Protein AF-A0AA43A6Q2-F1 (afdb_monomer_lite)

Foldseek 3Di:
DVVVVVVVVVVVVVVVVVVVVVVVPPDPPDDPPPPPPPVVVVVVVCVPDPDDPDDPDCVVVCVVVVHDDDDDDDDPAAWHADPNDIDHD

Structure (mmCIF, N/CA/C/O backbone):
data_AF-A0AA43A6Q2-F1
#
_entry.id   AF-A0AA43A6Q2-F1
#
loop_
_atom_site.group_PDB
_atom_site.id
_atom_site.type_symbol
_atom_site.label_atom_id
_atom_site.label_alt_id
_atom_site.label_comp_id
_atom_site.label_asym_id
_atom_site.label_entity_id
_atom_site.label_seq_id
_atom_site.pdbx_PDB_ins_code
_atom_site.Cartn_x
_atom_site.Cartn_y
_atom_site.Cartn_z
_atom_site.occupancy
_atom_site.B_iso_or_equiv
_atom_site.auth_seq_id
_atom_site.auth_comp_id
_atom_site.auth_asym_id
_atom_site.auth_atom_id
_atom_site.pdbx_PDB_model_num
ATOM 1 N N . MET A 1 1 ? 79.743 11.968 2.027 1.00 57.62 1 MET A N 1
ATOM 2 C CA . MET A 1 1 ? 78.574 12.564 1.331 1.00 57.62 1 MET A CA 1
ATOM 3 C C . MET A 1 1 ? 77.612 11.538 0.686 1.00 57.62 1 MET A C 1
ATOM 5 O O . MET A 1 1 ? 76.713 11.941 -0.031 1.00 57.62 1 MET A O 1
ATOM 9 N N . GLN A 1 2 ? 77.741 10.224 0.937 1.00 61.97 2 GLN A N 1
ATOM 10 C CA . GLN A 1 2 ? 76.860 9.194 0.338 1.00 61.97 2 GLN A CA 1
ATOM 11 C C . GLN A 1 2 ? 75.766 8.683 1.304 1.00 61.97 2 GLN A C 1
ATOM 13 O O . GLN A 1 2 ? 74.649 8.403 0.889 1.00 61.97 2 GLN A O 1
ATOM 18 N N . ARG A 1 3 ? 76.027 8.678 2.623 1.00 64.38 3 ARG A N 1
ATOM 19 C CA . ARG A 1 3 ? 75.070 8.208 3.651 1.00 64.38 3 ARG A CA 1
ATOM 20 C C . ARG A 1 3 ? 73.797 9.065 3.757 1.00 64.38 3 ARG A C 1
ATOM 22 O O . ARG A 1 3 ? 72.718 8.522 3.937 1.00 64.38 3 ARG A O 1
ATOM 29 N N . LYS A 1 4 ? 73.898 10.389 3.563 1.00 63.88 4 LYS A N 1
ATOM 30 C CA . LYS A 1 4 ? 72.736 11.303 3.579 1.00 63.88 4 LYS A CA 1
ATOM 31 C C . LYS A 1 4 ? 71.782 11.074 2.394 1.00 63.88 4 LYS A C 1
ATOM 33 O O . LYS A 1 4 ? 70.581 11.222 2.565 1.00 63.88 4 LYS A O 1
ATOM 38 N N . LYS A 1 5 ? 72.299 10.658 1.228 1.00 62.38 5 LYS A N 1
ATOM 39 C CA . LYS A 1 5 ? 71.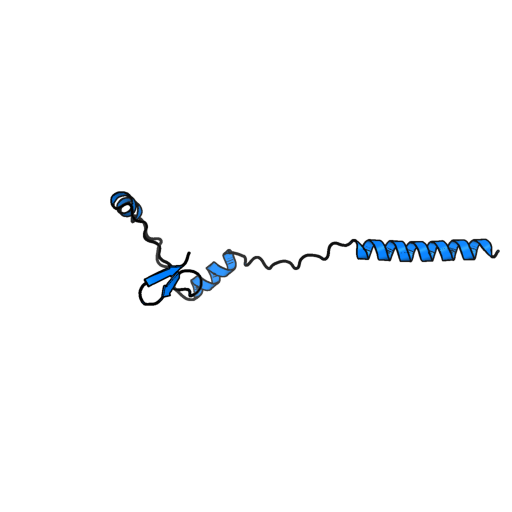489 10.348 0.034 1.00 62.38 5 LYS A CA 1
ATOM 40 C C . LYS A 1 5 ? 70.702 9.042 0.196 1.00 62.38 5 LYS A C 1
ATOM 42 O O . LYS A 1 5 ? 69.550 8.978 -0.208 1.00 62.38 5 LYS A O 1
ATOM 47 N N . ILE A 1 6 ? 71.296 8.039 0.850 1.00 67.81 6 ILE A N 1
ATOM 48 C CA . ILE A 1 6 ? 70.647 6.750 1.151 1.00 67.81 6 ILE A CA 1
ATOM 49 C C . ILE A 1 6 ? 69.542 6.927 2.202 1.00 67.81 6 ILE A C 1
ATOM 51 O O . ILE A 1 6 ? 68.445 6.410 2.028 1.00 67.81 6 ILE A O 1
ATOM 55 N N . ILE A 1 7 ? 69.802 7.710 3.255 1.00 71.00 7 ILE A N 1
ATOM 56 C CA . ILE A 1 7 ? 68.802 8.021 4.291 1.00 71.00 7 ILE A CA 1
ATOM 57 C C . ILE A 1 7 ? 67.630 8.812 3.695 1.00 71.00 7 ILE A C 1
A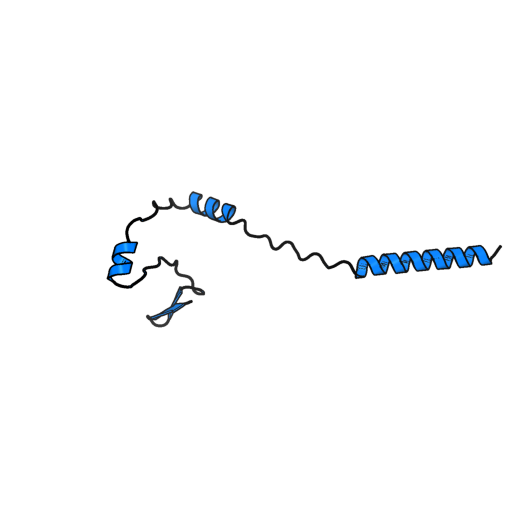TOM 59 O O . ILE A 1 7 ? 66.480 8.503 3.984 1.00 71.00 7 ILE A O 1
ATOM 63 N N . PHE A 1 8 ? 67.906 9.781 2.817 1.00 72.81 8 PHE A N 1
ATOM 64 C CA . PHE A 1 8 ? 66.861 10.539 2.124 1.00 72.81 8 PHE A CA 1
ATOM 65 C C . PHE A 1 8 ? 66.023 9.650 1.187 1.00 72.81 8 PHE A C 1
ATOM 67 O O . PHE A 1 8 ? 64.800 9.746 1.181 1.00 72.81 8 PHE A O 1
ATOM 74 N N . GLY A 1 9 ? 66.659 8.720 0.463 1.00 75.31 9 GLY A N 1
ATOM 75 C CA . GLY A 1 9 ? 65.964 7.751 -0.391 1.00 75.31 9 GLY A CA 1
ATOM 76 C C . GLY A 1 9 ? 65.089 6.762 0.387 1.00 75.31 9 GLY A C 1
ATOM 77 O O . GLY A 1 9 ? 63.955 6.505 -0.012 1.00 75.31 9 GLY A O 1
ATOM 78 N N . LEU A 1 10 ? 65.570 6.260 1.530 1.00 79.31 10 LEU A N 1
ATOM 79 C CA . LEU A 1 10 ? 64.797 5.374 2.406 1.00 79.31 10 LEU A CA 1
ATOM 80 C C . LEU A 1 10 ? 63.600 6.104 3.031 1.00 79.31 10 LEU A C 1
ATOM 82 O O . LEU A 1 10 ? 62.520 5.532 3.143 1.00 79.31 10 LEU A O 1
ATOM 86 N N . PHE A 1 11 ? 63.772 7.379 3.387 1.00 80.62 11 PHE A N 1
ATOM 87 C CA . PHE A 1 11 ? 62.693 8.207 3.918 1.00 80.62 11 PHE A CA 1
ATOM 88 C C . PHE A 1 11 ? 61.616 8.489 2.859 1.00 80.62 11 PHE A C 1
ATOM 90 O O . PHE A 1 11 ? 60.430 8.363 3.149 1.00 80.62 11 PHE A O 1
ATOM 97 N N . CYS A 1 12 ? 62.000 8.772 1.608 1.00 78.62 12 CYS A N 1
ATOM 98 C CA . CYS A 1 12 ? 61.051 8.881 0.495 1.00 78.62 12 CYS A CA 1
ATOM 99 C C . CYS A 1 12 ? 60.314 7.559 0.224 1.00 78.62 12 CYS A C 1
ATOM 101 O O . CYS A 1 12 ? 59.101 7.576 0.030 1.00 78.62 12 CYS A O 1
ATOM 103 N N . ALA A 1 13 ? 61.008 6.418 0.262 1.00 81.31 13 ALA A N 1
ATOM 104 C CA . ALA A 1 13 ? 60.379 5.108 0.092 1.00 81.31 13 ALA A CA 1
ATOM 105 C C . ALA A 1 13 ? 59.384 4.790 1.225 1.00 81.31 13 ALA A C 1
ATOM 107 O O . ALA A 1 13 ? 58.287 4.302 0.956 1.00 81.31 13 ALA A O 1
ATOM 108 N N . LEU A 1 14 ? 59.722 5.135 2.473 1.00 83.69 14 LEU A N 1
ATOM 109 C CA . LEU A 1 14 ? 58.836 4.990 3.631 1.00 83.69 14 LEU A CA 1
ATOM 110 C C . LEU A 1 14 ? 57.595 5.888 3.515 1.00 8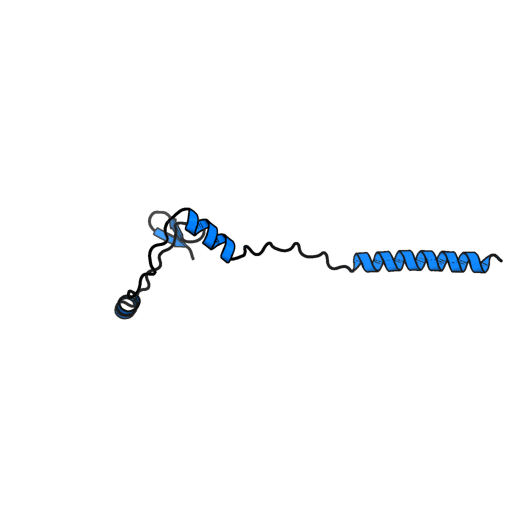3.69 14 LEU A C 1
ATOM 112 O O . LEU A 1 14 ? 56.491 5.437 3.807 1.00 83.69 14 LEU A O 1
ATOM 116 N N . LEU A 1 15 ? 57.752 7.132 3.048 1.00 82.19 15 LEU A N 1
ATOM 117 C CA . LEU A 1 15 ? 56.630 8.051 2.825 1.00 82.19 15 LEU A CA 1
ATOM 118 C C . LEU A 1 15 ? 55.680 7.552 1.730 1.00 82.19 15 LEU A C 1
ATOM 120 O O . LEU A 1 15 ? 54.464 7.646 1.891 1.00 82.19 15 LEU A O 1
ATOM 124 N N . ILE A 1 16 ? 56.213 6.975 0.650 1.00 82.69 16 ILE A N 1
ATOM 125 C CA . ILE A 1 16 ? 55.404 6.373 -0.420 1.00 82.69 16 ILE A CA 1
ATOM 126 C C . ILE A 1 16 ? 54.638 5.152 0.110 1.00 82.69 16 ILE A C 1
ATOM 128 O O . ILE A 1 16 ? 53.449 4.997 -0.172 1.00 82.69 16 ILE A O 1
ATOM 132 N N . PHE A 1 17 ? 55.286 4.314 0.924 1.00 82.81 17 PHE A N 1
ATOM 133 C CA . PHE A 1 17 ? 54.655 3.135 1.521 1.00 82.81 17 PHE A CA 1
ATOM 134 C C . PHE A 1 17 ? 53.559 3.516 2.531 1.00 82.81 17 PHE A C 1
ATOM 136 O O . PHE A 1 17 ? 52.477 2.929 2.529 1.00 82.81 17 PHE A O 1
ATOM 143 N N . LEU A 1 18 ? 53.803 4.548 3.345 1.00 80.88 18 LEU A N 1
ATOM 144 C CA . LEU A 1 18 ? 52.834 5.072 4.308 1.00 80.88 18 LEU A CA 1
ATOM 145 C C . LEU A 1 18 ? 51.619 5.701 3.607 1.00 80.88 18 LEU A C 1
ATOM 147 O O . LEU A 1 18 ? 50.484 5.448 4.005 1.00 80.88 18 LEU A O 1
ATOM 151 N N . ALA A 1 19 ? 51.833 6.455 2.525 1.00 80.00 19 ALA A N 1
ATOM 152 C CA . ALA A 1 19 ? 50.750 7.018 1.719 1.00 80.00 19 ALA A CA 1
ATOM 153 C C . ALA A 1 19 ? 49.895 5.925 1.048 1.00 80.00 19 ALA A C 1
ATOM 155 O O . ALA A 1 19 ? 48.665 6.017 1.039 1.00 80.00 19 ALA A O 1
ATOM 156 N N . GLY A 1 20 ? 50.528 4.858 0.547 1.00 79.00 20 GLY A N 1
ATOM 157 C CA . GLY A 1 20 ? 49.828 3.696 -0.007 1.00 79.00 20 GLY A CA 1
ATOM 158 C C . GLY A 1 20 ? 48.986 2.951 1.033 1.00 79.00 20 GLY A C 1
ATOM 159 O O . GLY A 1 20 ? 47.863 2.540 0.740 1.00 79.00 20 GLY A O 1
ATOM 160 N N . PHE A 1 21 ? 49.479 2.835 2.268 1.00 79.19 21 PHE A N 1
ATOM 161 C CA . PHE A 1 21 ? 48.750 2.187 3.362 1.00 79.19 21 PHE A CA 1
ATOM 162 C C . PHE A 1 21 ? 47.522 2.994 3.819 1.00 79.19 21 PHE A C 1
ATOM 164 O O . PHE A 1 21 ? 46.471 2.417 4.092 1.00 79.19 21 PHE A O 1
ATOM 171 N N . ILE A 1 22 ? 47.611 4.329 3.825 1.00 75.44 22 ILE A N 1
ATOM 172 C CA . ILE A 1 22 ? 46.477 5.220 4.139 1.00 75.44 22 ILE A CA 1
ATOM 173 C C . ILE A 1 22 ? 45.373 5.112 3.074 1.00 75.44 22 ILE A C 1
ATOM 175 O O . ILE A 1 22 ? 44.189 5.081 3.409 1.00 75.44 22 ILE A O 1
ATOM 179 N N . LEU A 1 23 ? 45.747 4.996 1.796 1.00 70.81 23 LEU A N 1
ATOM 180 C CA . LEU A 1 23 ? 44.794 4.747 0.708 1.00 70.81 23 LEU A CA 1
ATOM 181 C C . LEU A 1 23 ? 44.149 3.354 0.801 1.00 70.81 23 LEU A C 1
ATOM 183 O O . LEU A 1 23 ? 42.973 3.211 0.475 1.00 70.81 23 LEU A O 1
ATOM 187 N N . PHE A 1 24 ? 44.883 2.343 1.276 1.00 73.31 24 PHE A N 1
ATOM 188 C CA . PHE A 1 24 ? 44.371 0.978 1.450 1.00 73.31 24 PHE A CA 1
ATOM 189 C C . PHE A 1 24 ? 43.388 0.844 2.626 1.00 73.31 24 PHE A C 1
ATOM 191 O O . PHE A 1 24 ? 42.433 0.075 2.534 1.00 73.31 24 PHE A O 1
ATOM 198 N N . LEU A 1 25 ? 43.583 1.610 3.708 1.00 70.12 25 LEU A N 1
ATOM 199 C CA . LEU A 1 25 ? 42.678 1.624 4.866 1.00 70.12 25 LEU A CA 1
ATOM 200 C C . LEU A 1 25 ? 41.438 2.510 4.685 1.00 70.12 25 LEU A C 1
ATOM 202 O O . LEU A 1 25 ? 40.574 2.509 5.563 1.00 70.12 25 LEU A O 1
ATOM 206 N N . SER A 1 26 ? 41.321 3.260 3.583 1.00 65.31 26 SER A N 1
ATOM 207 C CA . SER A 1 26 ? 40.098 4.023 3.326 1.00 65.31 26 SER A CA 1
ATOM 208 C C . SER A 1 26 ? 38.915 3.058 3.187 1.00 65.31 26 SER A C 1
ATOM 210 O O . SER A 1 26 ? 38.924 2.216 2.283 1.00 65.31 26 SER A O 1
ATOM 212 N N . PRO A 1 27 ? 37.878 3.158 4.042 1.00 66.31 27 PRO A N 1
ATOM 213 C CA . PRO A 1 27 ? 36.662 2.393 3.837 1.00 66.31 27 PRO A CA 1
ATOM 214 C C . PRO A 1 27 ? 36.110 2.829 2.483 1.00 66.31 27 PRO A C 1
ATOM 216 O O . PRO A 1 27 ? 35.829 4.011 2.286 1.00 66.31 27 PRO A O 1
ATOM 219 N N . LYS A 1 28 ? 36.014 1.896 1.525 1.00 55.78 28 LYS A N 1
ATOM 220 C CA . LYS A 1 28 ? 35.348 2.159 0.245 1.00 55.78 28 LYS A CA 1
ATOM 221 C C . LYS A 1 28 ? 34.008 2.785 0.589 1.00 55.78 28 LYS A C 1
ATOM 223 O O . LYS A 1 28 ? 33.194 2.148 1.257 1.00 55.78 28 LYS A O 1
ATOM 228 N N . THR A 1 29 ? 33.837 4.049 0.213 1.00 58.25 29 THR A N 1
ATOM 229 C CA . THR A 1 29 ? 32.604 4.779 0.449 1.00 58.25 29 THR A CA 1
ATOM 230 C C . THR A 1 29 ? 31.491 3.920 -0.121 1.00 58.25 29 THR A C 1
ATOM 232 O O . THR A 1 29 ? 31.465 3.624 -1.318 1.00 58.25 29 THR A O 1
ATOM 235 N N . LEU A 1 30 ? 30.618 3.426 0.762 1.00 52.47 30 LEU A N 1
ATOM 236 C CA . LEU A 1 30 ? 29.378 2.818 0.323 1.00 52.47 30 LEU A CA 1
ATOM 237 C C . LEU A 1 30 ? 28.749 3.837 -0.616 1.00 52.47 30 LEU A C 1
ATOM 239 O O . LEU A 1 30 ? 28.579 5.000 -0.240 1.00 52.47 30 LEU A O 1
ATOM 243 N N . HIS A 1 31 ? 28.478 3.411 -1.850 1.00 55.12 31 HIS A N 1
ATOM 244 C CA . HIS A 1 31 ? 27.681 4.191 -2.783 1.00 55.12 31 HIS A CA 1
ATOM 245 C C . HIS A 1 31 ? 26.518 4.791 -1.992 1.00 55.12 31 HIS A C 1
ATOM 247 O O . HIS A 1 31 ? 25.872 4.031 -1.259 1.00 55.12 31 HIS A O 1
ATOM 253 N N . PRO A 1 32 ? 26.245 6.106 -2.090 1.00 55.06 32 PRO A N 1
ATOM 254 C CA . PRO A 1 32 ? 25.038 6.641 -1.501 1.00 55.06 32 PRO A CA 1
ATOM 255 C C . PRO A 1 32 ? 23.905 5.851 -2.140 1.00 55.06 32 PRO A C 1
ATOM 257 O O . PRO A 1 32 ? 23.614 6.001 -3.329 1.00 55.06 32 PRO A O 1
ATOM 260 N N . THR A 1 33 ? 23.317 4.935 -1.369 1.00 52.69 33 THR A N 1
ATOM 261 C CA . THR A 1 33 ? 22.017 4.383 -1.699 1.00 52.69 33 THR A CA 1
ATOM 262 C C . THR A 1 33 ? 21.168 5.626 -1.797 1.00 52.69 33 THR A C 1
ATOM 264 O O . THR A 1 33 ? 20.978 6.309 -0.793 1.00 52.69 33 THR A O 1
ATOM 267 N N . LYS A 1 34 ? 20.801 5.998 -3.030 1.00 56.59 34 LYS A N 1
ATOM 268 C CA . LYS A 1 34 ? 19.839 7.059 -3.301 1.00 56.59 34 LYS A CA 1
ATOM 269 C C . LYS A 1 34 ? 18.612 6.656 -2.502 1.00 56.59 34 LYS A C 1
ATOM 271 O O . LYS A 1 34 ? 17.827 5.828 -2.958 1.00 56.59 34 LYS A O 1
ATOM 276 N N . SER A 1 35 ? 18.495 7.177 -1.285 1.00 56.50 35 SER A N 1
ATOM 277 C CA . S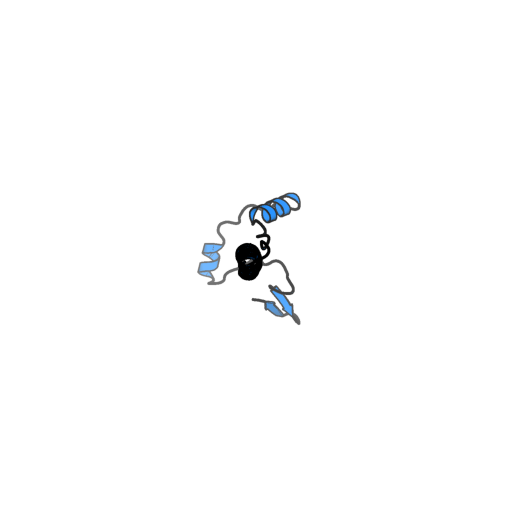ER A 1 35 ? 17.257 7.143 -0.549 1.00 56.50 35 SER A CA 1
ATOM 278 C C . SER A 1 35 ? 16.291 7.851 -1.476 1.00 56.50 35 SER A C 1
ATOM 280 O O . SER A 1 35 ? 16.477 9.010 -1.851 1.00 56.50 35 SER A O 1
ATOM 282 N N . ILE A 1 36 ? 15.345 7.086 -2.003 1.00 59.19 36 ILE A N 1
ATOM 283 C CA . ILE A 1 36 ? 14.228 7.642 -2.740 1.00 59.19 36 ILE A CA 1
ATOM 284 C C . ILE A 1 36 ? 13.550 8.535 -1.713 1.00 59.19 36 ILE A C 1
ATOM 286 O O . ILE A 1 36 ? 12.885 8.040 -0.811 1.00 59.19 36 ILE A O 1
ATOM 290 N N . THR A 1 37 ? 13.832 9.834 -1.768 1.00 56.94 37 THR A N 1
ATOM 291 C CA . THR A 1 37 ? 13.228 10.821 -0.887 1.00 56.94 37 THR A CA 1
ATOM 292 C C . THR A 1 37 ? 11.723 10.667 -1.047 1.00 56.94 37 THR A C 1
ATOM 294 O O . THR A 1 37 ? 11.198 10.984 -2.112 1.00 56.94 37 THR A O 1
ATOM 297 N N . GLU A 1 38 ? 11.053 10.138 -0.021 1.00 60.59 38 GLU A N 1
ATOM 298 C CA . GLU A 1 38 ? 9.611 9.844 0.061 1.00 60.59 38 GLU A CA 1
ATOM 299 C C . GLU A 1 38 ? 8.760 10.935 -0.616 1.00 60.59 38 GLU A C 1
ATOM 301 O O . GLU A 1 38 ? 7.854 10.677 -1.407 1.00 60.59 38 GLU A O 1
ATOM 306 N N . LYS A 1 39 ? 9.169 12.189 -0.392 1.00 56.09 39 LYS A N 1
ATOM 307 C CA . LYS A 1 39 ? 8.562 13.412 -0.917 1.00 56.09 39 LYS A CA 1
ATOM 308 C C . LYS A 1 39 ? 8.550 13.511 -2.449 1.00 56.09 39 LYS A C 1
ATOM 310 O O . LYS A 1 39 ? 7.619 14.077 -3.008 1.00 56.09 39 LYS A O 1
ATOM 315 N N . LYS A 1 40 ? 9.555 12.959 -3.138 1.00 57.06 40 LYS A N 1
ATOM 316 C CA . LYS A 1 40 ? 9.622 12.941 -4.608 1.00 57.06 40 LYS A CA 1
ATOM 317 C C . LYS A 1 40 ? 8.640 11.934 -5.208 1.00 57.06 40 LYS A C 1
ATOM 319 O O . LYS A 1 40 ? 8.082 12.206 -6.260 1.00 57.06 40 LYS A O 1
ATOM 324 N N . ARG A 1 41 ? 8.409 10.803 -4.530 1.00 58.97 41 ARG A N 1
ATOM 325 C CA . ARG A 1 41 ? 7.474 9.770 -4.997 1.00 58.97 41 ARG A CA 1
ATOM 326 C C . ARG A 1 41 ? 6.025 10.262 -4.914 1.00 58.97 41 ARG A C 1
ATOM 328 O O . ARG A 1 41 ? 5.281 10.098 -5.869 1.00 58.97 41 ARG A O 1
ATOM 335 N N . ILE A 1 42 ? 5.649 10.904 -3.804 1.00 60.38 42 ILE A N 1
ATOM 336 C CA . ILE A 1 42 ? 4.290 11.442 -3.610 1.00 60.38 42 ILE A CA 1
ATOM 337 C C . ILE A 1 42 ? 3.992 12.546 -4.637 1.00 60.38 42 ILE A C 1
ATOM 339 O O . ILE A 1 42 ? 2.952 12.500 -5.285 1.00 60.38 42 ILE A O 1
ATOM 343 N N . GLY A 1 43 ? 4.941 13.461 -4.868 1.00 59.84 43 GLY A N 1
ATOM 344 C CA . GLY A 1 43 ? 4.767 14.552 -5.833 1.00 59.84 43 GLY A CA 1
ATOM 345 C C . GLY A 1 43 ? 4.716 14.126 -7.307 1.00 59.84 43 GLY A C 1
ATOM 346 O O . GLY A 1 43 ? 4.296 14.917 -8.136 1.00 59.84 43 GLY A O 1
ATOM 347 N N . GLU A 1 44 ? 5.140 12.907 -7.658 1.00 59.44 44 GLU A N 1
ATOM 348 C CA . GLU A 1 44 ? 5.009 12.358 -9.021 1.00 59.44 44 GLU A CA 1
ATOM 349 C C . GLU A 1 44 ? 3.676 11.607 -9.214 1.00 59.44 44 GLU A C 1
ATOM 351 O O . GLU A 1 44 ? 3.096 11.624 -10.300 1.00 59.44 44 GLU A O 1
ATOM 356 N N . ILE A 1 45 ? 3.152 10.998 -8.144 1.00 59.19 45 ILE A N 1
ATOM 357 C CA . ILE A 1 45 ? 1.849 10.311 -8.134 1.00 59.19 45 ILE A CA 1
ATOM 358 C C . ILE A 1 45 ? 0.698 11.329 -8.185 1.00 59.19 45 ILE A C 1
ATOM 360 O O . ILE A 1 45 ? -0.276 11.117 -8.905 1.00 59.19 45 ILE A O 1
ATOM 364 N N . GLU A 1 46 ? 0.834 12.461 -7.492 1.00 56.91 46 GLU A N 1
ATOM 365 C CA . GLU A 1 46 ? -0.173 13.533 -7.451 1.00 56.91 46 GLU A CA 1
ATOM 366 C C . GLU A 1 46 ? -0.437 14.167 -8.834 1.00 56.91 46 GLU A C 1
ATOM 368 O O . GLU A 1 46 ? -1.552 14.586 -9.129 1.00 56.91 46 GLU A O 1
ATOM 373 N N . THR A 1 47 ? 0.555 14.171 -9.732 1.00 60.88 47 THR A N 1
ATOM 374 C CA . THR A 1 47 ? 0.443 14.781 -11.072 1.00 60.88 47 THR A CA 1
ATOM 375 C C . THR A 1 47 ? -0.282 13.904 -12.096 1.00 60.88 47 THR A C 1
ATOM 377 O O . THR A 1 47 ? -0.580 14.376 -13.193 1.00 60.88 47 THR A O 1
ATOM 380 N N . THR A 1 48 ? -0.541 12.627 -11.793 1.00 64.75 48 THR A N 1
ATOM 381 C CA . THR A 1 48 ? -1.107 11.674 -12.768 1.00 64.75 48 THR A CA 1
ATOM 382 C C . THR A 1 48 ? -2.503 11.173 -12.411 1.00 64.75 48 THR A C 1
ATOM 384 O O . THR A 1 48 ? -3.243 10.801 -13.322 1.00 64.75 48 THR A O 1
ATOM 387 N N . LEU A 1 49 ? -2.908 11.221 -11.135 1.00 66.25 49 LEU A N 1
ATOM 388 C CA . LEU A 1 49 ? -4.263 10.898 -10.677 1.00 66.25 49 LEU A CA 1
ATOM 389 C C . LEU A 1 49 ? -4.644 11.791 -9.481 1.00 66.25 49 LEU A C 1
ATOM 391 O O . LEU A 1 49 ? -3.857 11.876 -8.537 1.00 66.25 49 LEU A O 1
ATOM 395 N N . PRO A 1 50 ? -5.840 12.416 -9.460 1.00 71.69 50 PRO A N 1
ATOM 396 C CA . PRO A 1 50 ? -6.304 13.113 -8.267 1.00 71.69 50 PRO A CA 1
ATOM 397 C C . PRO A 1 50 ? -6.452 12.098 -7.129 1.00 71.69 50 PRO A C 1
ATOM 399 O O . PRO A 1 50 ? -7.206 11.128 -7.242 1.00 71.69 50 PRO A O 1
ATOM 402 N N . LEU A 1 51 ? -5.710 12.304 -6.041 1.00 71.94 51 LEU A N 1
ATOM 403 C CA . LEU A 1 51 ? -5.875 11.505 -4.835 1.00 71.94 51 LEU A CA 1
ATOM 404 C C . LEU A 1 51 ? -7.237 11.859 -4.218 1.00 71.94 51 LEU A C 1
ATOM 406 O O . LEU A 1 51 ? -7.508 13.044 -4.014 1.00 71.94 51 LEU A O 1
ATOM 410 N N . PRO A 1 52 ? -8.114 10.875 -3.950 1.00 73.75 52 PRO A N 1
ATOM 411 C CA . PRO A 1 52 ? -9.364 11.148 -3.257 1.00 73.75 52 P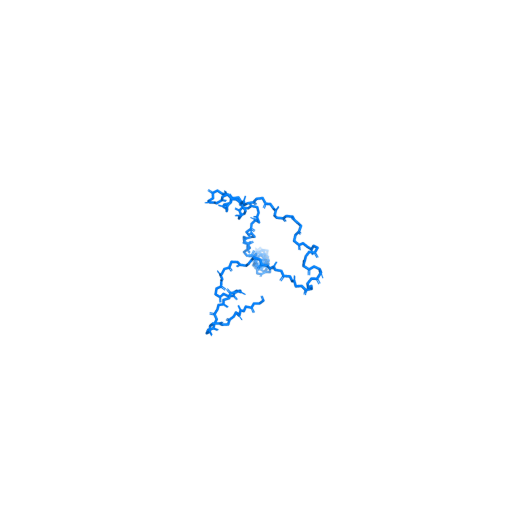RO A CA 1
ATOM 412 C C . PRO A 1 52 ? -9.075 11.682 -1.851 1.00 73.75 52 PRO A C 1
ATOM 414 O O . PRO A 1 52 ? -8.017 11.412 -1.275 1.00 73.75 52 PRO A O 1
ATOM 417 N N . GLU A 1 53 ? -10.031 12.420 -1.287 1.00 80.50 53 GLU A N 1
ATOM 418 C CA . GLU A 1 53 ? -9.956 12.833 0.113 1.00 80.50 53 GLU A CA 1
ATOM 419 C C . GLU A 1 53 ? -9.760 11.619 1.028 1.00 80.50 53 GLU A C 1
ATOM 421 O O . GLU A 1 53 ? -10.228 10.511 0.745 1.00 80.50 53 GLU A O 1
ATOM 426 N N . ALA A 1 54 ? -9.046 11.833 2.135 1.00 76.38 54 ALA A N 1
ATOM 427 C CA . ALA A 1 54 ? -8.846 10.788 3.124 1.00 76.38 54 ALA A CA 1
ATOM 428 C C . ALA A 1 54 ? -10.211 10.303 3.636 1.00 76.38 54 ALA A C 1
ATOM 430 O O . ALA A 1 54 ? -11.009 11.089 4.143 1.00 76.38 54 ALA A O 1
ATOM 431 N N . TRP A 1 55 ? -10.475 9.002 3.509 1.00 73.88 55 TRP A N 1
ATOM 432 C CA . TRP A 1 55 ? -11.679 8.395 4.065 1.00 73.88 55 TRP A CA 1
ATOM 433 C C . TRP A 1 55 ? -11.621 8.459 5.596 1.00 73.88 55 TRP A C 1
ATOM 435 O O . TRP A 1 55 ? -10.639 8.024 6.197 1.00 73.88 55 TRP A O 1
ATOM 445 N N . ILE A 1 56 ? -12.686 8.953 6.232 1.00 81.12 56 ILE A N 1
ATOM 446 C CA . ILE A 1 56 ? -12.823 9.010 7.693 1.00 81.12 56 ILE A CA 1
ATOM 447 C C . ILE A 1 56 ? -14.042 8.179 8.111 1.00 81.12 56 ILE A C 1
ATOM 449 O O . ILE A 1 56 ? -15.084 8.223 7.461 1.00 81.12 56 ILE A O 1
ATOM 453 N N . GLY A 1 57 ? -13.920 7.438 9.216 1.00 82.75 57 GLY A N 1
ATOM 454 C CA . GLY A 1 57 ? -15.060 6.801 9.891 1.00 82.75 57 GLY A CA 1
ATOM 455 C C . GLY A 1 57 ? -15.283 5.315 9.595 1.00 82.75 57 GLY A C 1
ATOM 456 O O . GLY A 1 57 ? -16.311 4.769 9.984 1.00 82.75 57 GLY A O 1
ATOM 457 N N . ASP A 1 58 ? -14.354 4.621 8.934 1.00 85.81 58 ASP A N 1
ATOM 458 C CA . ASP A 1 58 ? -14.416 3.155 8.817 1.00 85.81 58 ASP A CA 1
ATOM 459 C C . ASP A 1 58 ? -14.010 2.422 10.108 1.00 85.81 58 ASP A C 1
ATOM 461 O O . ASP A 1 58 ? -14.454 1.292 10.329 1.00 85.81 58 ASP A O 1
ATOM 465 N N . LEU A 1 59 ? -13.211 3.066 10.966 1.00 89.38 59 LEU A N 1
ATOM 466 C CA . LEU A 1 59 ? -12.625 2.463 12.162 1.00 89.38 59 LEU A CA 1
ATOM 467 C C . LEU A 1 59 ? -13.669 1.881 13.123 1.00 89.38 59 LEU A C 1
ATOM 469 O O . LEU A 1 59 ? -13.525 0.733 13.539 1.00 89.38 59 LEU A O 1
ATOM 473 N N . ASP A 1 60 ? -14.735 2.619 13.439 1.00 91.75 60 ASP A N 1
ATOM 474 C CA . ASP A 1 60 ? -15.773 2.152 14.372 1.00 91.75 60 ASP A CA 1
ATOM 475 C C . ASP A 1 60 ? -16.426 0.857 13.869 1.00 91.75 60 ASP A C 1
ATOM 477 O O . ASP A 1 60 ? -16.573 -0.125 14.601 1.00 91.75 60 ASP A O 1
ATOM 481 N N . GLY A 1 61 ? -16.716 0.805 12.566 1.00 90.94 61 GLY A N 1
ATOM 482 C CA . GLY A 1 61 ? -17.247 -0.388 11.920 1.00 90.94 61 GLY A CA 1
ATOM 483 C C . GLY A 1 61 ? -16.238 -1.539 11.817 1.00 90.94 61 GLY A C 1
ATOM 484 O O . GLY A 1 61 ? -16.650 -2.703 11.773 1.00 90.94 61 GLY A O 1
ATOM 485 N N . MET A 1 62 ? -14.934 -1.255 11.749 1.00 94.81 62 MET A N 1
ATOM 486 C CA . MET A 1 62 ? -13.885 -2.282 11.808 1.00 94.81 62 MET A CA 1
ATOM 487 C C . MET A 1 62 ? -13.771 -2.883 13.210 1.00 94.81 62 MET A C 1
ATOM 489 O O . MET A 1 62 ? -13.619 -4.101 13.337 1.00 94.81 62 MET A O 1
ATOM 493 N N . LEU A 1 63 ? -13.889 -2.053 14.252 1.00 94.06 63 LEU A N 1
ATOM 494 C CA . LEU A 1 6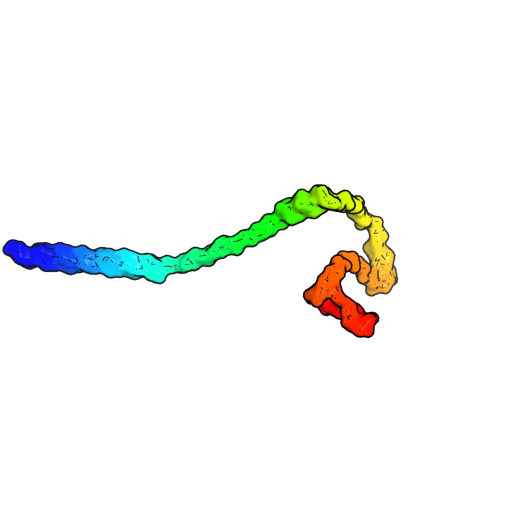3 ? -13.858 -2.478 15.652 1.00 94.06 63 LEU A CA 1
ATOM 495 C C . LEU A 1 63 ? -15.042 -3.387 15.990 1.00 94.06 63 LEU A C 1
ATOM 497 O O . LEU A 1 63 ? -14.840 -4.459 16.563 1.00 94.06 63 LEU A O 1
ATOM 501 N N . GLU A 1 64 ? -16.254 -3.009 15.579 1.00 95.69 64 GLU A N 1
ATOM 502 C CA . GLU A 1 64 ? -17.469 -3.802 15.808 1.00 95.69 64 GLU A CA 1
ATOM 503 C C . GLU A 1 64 ? -17.369 -5.203 15.181 1.00 95.69 64 GLU A C 1
ATOM 505 O O . GLU A 1 64 ? -17.668 -6.211 15.823 1.00 95.69 64 GLU A O 1
ATOM 510 N N . ARG A 1 65 ? -16.881 -5.283 13.936 1.00 95.19 65 ARG A N 1
ATOM 511 C CA . ARG A 1 65 ? -16.750 -6.546 13.188 1.00 95.19 65 ARG A CA 1
ATOM 512 C C . ARG A 1 65 ? -15.481 -7.330 13.522 1.00 95.19 65 ARG A C 1
ATOM 514 O O . ARG A 1 65 ? -15.370 -8.483 13.111 1.00 95.19 65 ARG A O 1
ATOM 521 N N . ARG A 1 66 ? -14.518 -6.712 14.218 1.00 95.19 66 ARG A N 1
ATOM 522 C CA . ARG A 1 66 ? -13.152 -7.225 14.441 1.00 95.19 66 ARG A CA 1
ATOM 523 C C . ARG A 1 66 ? -12.441 -7.614 13.140 1.00 95.19 66 ARG A C 1
ATOM 525 O O . ARG A 1 66 ? -11.710 -8.601 13.089 1.00 95.19 66 ARG A O 1
ATOM 532 N N . MET A 1 67 ? -12.674 -6.839 12.082 1.00 92.88 67 MET A N 1
ATOM 533 C CA . MET A 1 67 ? -12.102 -7.059 10.754 1.00 92.88 67 MET A CA 1
ATOM 534 C C . MET A 1 67 ? -11.535 -5.754 10.209 1.00 92.88 67 MET A C 1
ATOM 536 O O . MET A 1 67 ? -12.243 -4.751 10.135 1.00 92.88 67 MET A O 1
ATOM 540 N N . VAL A 1 68 ? -10.273 -5.788 9.782 1.00 91.50 68 VAL A N 1
ATOM 541 C CA . VAL A 1 68 ? -9.595 -4.654 9.144 1.00 91.50 68 VAL A CA 1
ATOM 542 C C . VAL A 1 68 ? -9.691 -4.806 7.630 1.00 91.50 68 VAL A C 1
ATOM 544 O O . VAL A 1 68 ? -9.439 -5.885 7.093 1.00 91.50 68 VAL A O 1
ATOM 547 N N . ARG A 1 69 ? -10.048 -3.728 6.929 1.00 88.06 69 ARG A N 1
ATOM 548 C CA . ARG A 1 69 ? -10.015 -3.669 5.460 1.00 88.06 69 ARG A CA 1
ATOM 549 C C . ARG A 1 69 ? -8.831 -2.812 5.044 1.00 88.06 69 ARG A C 1
ATOM 551 O O . ARG A 1 69 ? -8.706 -1.685 5.503 1.00 88.06 69 ARG A O 1
ATOM 558 N N . VAL A 1 70 ? -7.989 -3.338 4.164 1.00 85.75 70 VAL A N 1
ATOM 559 C CA . VAL A 1 70 ? -6.817 -2.627 3.645 1.00 85.75 70 VAL A CA 1
ATOM 560 C C . VAL A 1 70 ? -6.932 -2.561 2.129 1.00 85.75 70 VAL A C 1
ATOM 562 O O . VAL A 1 70 ? -7.093 -3.591 1.475 1.00 85.75 70 VAL A O 1
ATOM 565 N N . LEU A 1 71 ? -6.865 -1.355 1.563 1.00 85.19 71 LEU A N 1
ATOM 566 C CA . LEU A 1 71 ? -6.758 -1.181 0.117 1.00 85.19 71 LEU A CA 1
ATOM 567 C C . LEU A 1 71 ? -5.308 -1.444 -0.293 1.00 85.19 71 LEU A C 1
ATOM 569 O O . LEU A 1 71 ? -4.422 -0.644 -0.002 1.00 85.19 71 LEU A O 1
ATOM 573 N N . VAL A 1 72 ? -5.072 -2.566 -0.968 1.00 82.88 72 VAL A N 1
ATOM 574 C CA . VAL A 1 72 ? -3.743 -2.949 -1.453 1.00 82.88 72 VAL A CA 1
ATOM 575 C C . VAL A 1 72 ? -3.748 -2.942 -2.983 1.00 82.88 72 VAL A C 1
ATOM 577 O O . VAL A 1 72 ? -4.632 -3.553 -3.588 1.00 82.88 72 VAL A O 1
ATOM 580 N N . PRO A 1 73 ? -2.785 -2.273 -3.645 1.00 83.94 73 PRO A N 1
ATOM 581 C CA . PRO A 1 73 ? -2.633 -2.389 -5.088 1.00 83.94 73 PRO A CA 1
ATOM 582 C C . PRO A 1 73 ? -2.167 -3.803 -5.456 1.00 83.94 73 PRO A C 1
ATOM 584 O O . PRO A 1 73 ? -1.294 -4.371 -4.800 1.00 83.94 73 PRO A O 1
ATOM 587 N N . TYR A 1 74 ? -2.710 -4.363 -6.538 1.00 85.38 74 TYR A N 1
ATOM 588 C CA . TYR A 1 74 ? -2.276 -5.672 -7.027 1.00 85.38 74 TYR A CA 1
ATOM 589 C C . TYR A 1 74 ? -0.774 -5.667 -7.346 1.00 85.38 74 TYR A C 1
ATOM 591 O O . TYR A 1 74 ? -0.293 -4.856 -8.142 1.00 85.38 74 TYR A O 1
ATOM 599 N N . ASN A 1 75 ? -0.031 -6.597 -6.746 1.00 85.38 75 ASN A N 1
ATOM 600 C CA . ASN A 1 75 ? 1.403 -6.743 -6.955 1.00 85.38 75 ASN A CA 1
ATOM 601 C C . ASN A 1 75 ? 1.793 -8.215 -6.808 1.00 85.38 75 ASN A C 1
ATOM 603 O O . ASN A 1 75 ? 1.638 -8.794 -5.737 1.00 85.38 75 ASN A O 1
ATOM 607 N N . LYS A 1 76 ? 2.399 -8.793 -7.851 1.00 87.38 76 LYS A N 1
ATOM 608 C CA . LYS A 1 76 ? 2.838 -10.201 -7.887 1.00 87.38 76 LYS A CA 1
ATOM 609 C C . LYS A 1 76 ? 3.743 -10.623 -6.722 1.00 87.38 76 LYS A C 1
ATOM 611 O O . LYS A 1 76 ? 3.857 -11.814 -6.471 1.00 87.38 76 LYS A O 1
ATOM 616 N N . MET A 1 77 ? 4.381 -9.672 -6.040 1.00 89.25 77 MET A N 1
ATOM 617 C CA . MET A 1 77 ? 5.254 -9.934 -4.896 1.00 89.25 77 MET A CA 1
ATOM 618 C C . MET A 1 77 ? 4.558 -9.774 -3.539 1.00 89.25 77 MET A C 1
ATOM 620 O O . MET A 1 77 ? 4.913 -10.487 -2.609 1.00 89.25 77 MET A O 1
ATOM 624 N N . LEU A 1 78 ? 3.610 -8.836 -3.408 1.00 87.25 78 LEU A N 1
ATOM 625 C CA . LEU A 1 78 ? 3.048 -8.434 -2.106 1.00 87.25 78 LEU A CA 1
ATOM 626 C C . LEU A 1 78 ? 1.600 -8.885 -1.901 1.00 87.25 78 LEU A C 1
ATOM 628 O O . LEU A 1 78 ? 1.267 -9.322 -0.809 1.00 87.25 78 LEU A O 1
ATOM 632 N N . TYR A 1 79 ? 0.756 -8.810 -2.933 1.00 91.44 79 TYR A N 1
ATOM 633 C CA . TYR A 1 79 ? -0.626 -9.287 -2.895 1.00 91.44 79 TYR A CA 1
ATOM 634 C C . TYR A 1 79 ? -1.059 -9.753 -4.284 1.00 91.44 79 TYR A C 1
ATOM 636 O O . TYR A 1 79 ? -1.128 -8.962 -5.234 1.00 91.44 79 TYR A O 1
ATOM 644 N N . PHE A 1 80 ? -1.351 -11.044 -4.412 1.00 93.12 80 PHE A N 1
ATOM 645 C CA . PHE A 1 80 ? -1.672 -11.675 -5.684 1.00 93.12 80 PHE A CA 1
ATOM 646 C C . PHE A 1 80 ? -2.682 -12.812 -5.533 1.00 93.12 80 PHE A C 1
ATOM 648 O O . PHE A 1 80 ? -2.909 -13.340 -4.451 1.00 93.12 80 PHE A O 1
ATOM 655 N N . HIS A 1 81 ? -3.276 -13.203 -6.658 1.00 94.00 81 HIS A N 1
ATOM 656 C CA . HIS A 1 81 ? -4.194 -14.332 -6.734 1.00 94.00 81 HIS A CA 1
ATOM 657 C C . HIS A 1 81 ? -3.451 -15.544 -7.302 1.00 94.00 81 HIS A C 1
ATOM 659 O O . HIS A 1 81 ? -2.898 -15.464 -8.400 1.00 94.00 81 HIS A O 1
ATOM 665 N N . ASP A 1 82 ? -3.465 -16.661 -6.582 1.00 93.56 82 ASP A N 1
ATOM 666 C CA . ASP A 1 82 ? -2.954 -17.956 -7.035 1.00 93.56 82 ASP A CA 1
ATOM 667 C C . ASP A 1 82 ? -4.096 -18.975 -7.028 1.00 93.56 82 ASP A C 1
ATOM 669 O O . ASP A 1 82 ? -4.690 -19.250 -5.985 1.00 93.56 82 ASP A O 1
ATOM 673 N N . LYS A 1 83 ? -4.447 -19.499 -8.209 1.00 94.38 83 LYS A N 1
ATOM 674 C CA . LYS A 1 83 ? -5.561 -20.450 -8.406 1.00 94.38 83 LYS A CA 1
ATOM 675 C C . LYS A 1 83 ? -6.870 -20.013 -7.721 1.00 94.38 83 LYS A C 1
ATOM 677 O O . LYS A 1 83 ? -7.566 -20.824 -7.118 1.00 94.38 83 LYS A O 1
ATOM 682 N N . GLY A 1 84 ? -7.188 -18.720 -7.804 1.00 92.56 84 GLY A N 1
ATOM 683 C CA . GLY A 1 84 ? -8.401 -18.140 -7.215 1.00 92.56 84 GLY A CA 1
ATOM 684 C C . GLY A 1 84 ? -8.339 -17.914 -5.702 1.00 92.56 84 GLY A C 1
ATOM 685 O O . GLY A 1 84 ? -9.367 -17.626 -5.103 1.00 92.56 84 GLY A O 1
ATOM 686 N N . ARG A 1 85 ? -7.160 -18.041 -5.084 1.00 93.56 85 ARG A N 1
ATOM 687 C CA . ARG A 1 85 ? -6.934 -17.744 -3.665 1.00 93.56 85 ARG A CA 1
ATOM 688 C C . ARG A 1 85 ? -6.012 -16.544 -3.528 1.00 93.56 85 ARG A C 1
ATOM 690 O O . ARG A 1 85 ? -4.999 -16.467 -4.222 1.00 93.56 85 ARG A O 1
ATOM 697 N N . GLU A 1 86 ? -6.330 -15.639 -2.619 1.00 92.25 86 GLU A N 1
ATOM 698 C CA . GLU A 1 86 ? -5.454 -14.539 -2.237 1.00 92.25 86 GLU A CA 1
ATOM 699 C C . GLU A 1 86 ? -4.194 -15.051 -1.518 1.00 92.25 86 GLU A C 1
ATOM 701 O O . GLU A 1 86 ? -4.236 -15.946 -0.667 1.00 92.25 86 GLU A O 1
ATOM 706 N N . ARG A 1 87 ? -3.044 -14.511 -1.914 1.00 92.50 87 ARG A N 1
ATOM 707 C CA . ARG A 1 87 ? -1.709 -14.806 -1.387 1.00 92.50 87 ARG A CA 1
ATOM 708 C C . ARG A 1 87 ? -0.925 -13.503 -1.286 1.00 92.50 87 ARG A C 1
ATOM 710 O O . ARG A 1 87 ? -1.257 -12.522 -1.949 1.00 92.50 87 ARG A O 1
ATOM 717 N N . GLY A 1 88 ? 0.126 -13.501 -0.480 1.00 90.06 88 GLY A N 1
ATOM 718 C CA . GLY A 1 88 ? 0.872 -12.286 -0.178 1.00 90.06 88 GLY A CA 1
ATOM 719 C C . GLY A 1 88 ? 1.405 -12.297 1.245 1.00 90.06 88 GLY A C 1
ATOM 720 O O . GLY A 1 88 ? 1.324 -13.330 1.915 1.00 90.06 88 GLY A O 1
ATOM 721 N N . ILE A 1 89 ? 1.959 -11.159 1.660 1.00 77.69 89 ILE A N 1
ATOM 722 C CA . ILE A 1 89 ? 2.483 -10.915 3.013 1.00 77.69 89 ILE A CA 1
ATOM 723 C C . ILE A 1 89 ? 1.433 -10.181 3.839 1.00 77.69 89 ILE A C 1
ATOM 725 O O . ILE A 1 89 ? 0.829 -9.233 3.289 1.00 77.69 89 ILE A O 1
#

Sequence (89 aa):
MQRKKIIFGLFCALLIFLAGFILFLSPKTLHPTKSITEKKRIGEIETTLPLPEAWIGDLDGMLERRMVRVLVPYNKMLYFHDKGRERGI

Secondary structure (DSSP, 8-state):
--HHHHHHHHHHHHHHHHHHHHHHTS-----------HHHHHHHHTTTSPPPPPP-S-HHHHHHHT--------BTTTEEEETTEEEE-

Radius of gyration: 31.63 Å; chains: 1; bounding box: 96×35×29 Å

pLDDT: mean 75.98, std 13.42, range [52.47, 95.69]